Protein AF-A0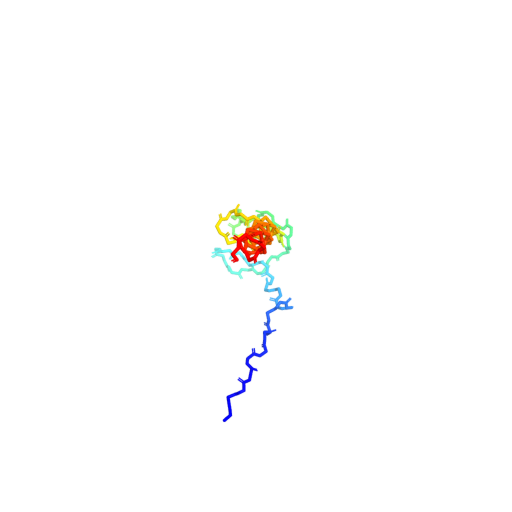A959WU84-F1 (afdb_monomer_lite)

Secondary structure (DSSP, 8-state):
---------SS-----B-TTT--B--TT-SB-TTT-PBP----TT----STTS-HHHHHHHHHHHHHHHHHHHHHHHHH-

Structure (mmCIF, N/CA/C/O backbone):
data_AF-A0A959WU84-F1
#
_entry.id   AF-A0A959WU84-F1
#
loop_
_atom_site.group_PDB
_atom_site.id
_atom_site.type_symbol
_atom_site.label_atom_id
_atom_site.label_alt_id
_atom_site.label_comp_id
_atom_site.label_asym_id
_atom_site.label_entity_id
_atom_site.label_seq_id
_atom_site.pdbx_PDB_ins_code
_atom_site.Cartn_x
_atom_site.Cartn_y
_atom_site.Cartn_z
_atom_site.occupancy
_atom_site.B_iso_or_equiv
_atom_site.auth_seq_id
_atom_site.auth_comp_id
_atom_site.auth_asym_id
_atom_site.auth_atom_id
_atom_site.pdbx_PDB_model_num
ATOM 1 N N . MET A 1 1 ? 32.127 -6.214 18.270 1.00 38.25 1 MET A N 1
ATOM 2 C CA . MET A 1 1 ? 30.973 -6.935 17.687 1.00 38.25 1 MET A CA 1
ATOM 3 C C . MET A 1 1 ? 29.700 -6.286 18.221 1.00 38.25 1 MET A C 1
ATOM 5 O O . MET A 1 1 ? 29.555 -6.224 19.433 1.00 38.25 1 MET A O 1
ATOM 9 N N . ARG A 1 2 ? 28.857 -5.685 17.367 1.00 43.62 2 ARG A N 1
ATOM 10 C CA . ARG A 1 2 ? 27.624 -4.989 17.794 1.00 43.62 2 ARG A CA 1
ATOM 11 C C . ARG A 1 2 ? 26.456 -5.985 17.843 1.00 43.62 2 ARG A C 1
ATOM 13 O O . ARG A 1 2 ? 26.286 -6.701 16.857 1.00 43.62 2 ARG A O 1
ATOM 20 N N . PRO A 1 3 ? 25.668 -6.055 18.931 1.00 44.34 3 PRO A N 1
ATOM 21 C CA . PRO A 1 3 ? 24.505 -6.927 18.970 1.00 44.34 3 PRO A CA 1
ATOM 22 C C . PRO A 1 3 ? 23.446 -6.413 17.993 1.00 44.34 3 PRO A C 1
ATOM 24 O O . PRO A 1 3 ? 23.138 -5.223 17.928 1.00 44.34 3 PRO A O 1
ATOM 27 N N . LYS A 1 4 ? 22.944 -7.351 17.195 1.00 46.25 4 LYS A N 1
ATOM 28 C CA . LYS A 1 4 ? 21.888 -7.181 16.206 1.00 46.25 4 LYS A CA 1
ATOM 29 C C . LYS A 1 4 ? 20.595 -6.846 16.949 1.00 46.25 4 LYS A C 1
ATOM 31 O O . LYS A 1 4 ? 20.103 -7.667 17.714 1.00 46.25 4 LYS A O 1
ATOM 36 N N . SER A 1 5 ? 20.090 -5.630 16.762 1.00 47.41 5 SER A N 1
ATOM 37 C CA . SER A 1 5 ? 18.777 -5.198 17.237 1.00 47.41 5 SER A CA 1
ATOM 38 C C . SER A 1 5 ? 17.712 -6.023 16.525 1.00 47.41 5 SER A C 1
ATOM 40 O O . SER A 1 5 ? 17.335 -5.729 15.393 1.00 47.41 5 SER A O 1
ATOM 42 N N . THR A 1 6 ? 17.302 -7.113 17.164 1.00 53.69 6 THR A N 1
ATOM 43 C CA . THR A 1 6 ? 16.142 -7.905 16.775 1.00 53.69 6 THR A CA 1
ATOM 44 C C . THR A 1 6 ? 14.919 -7.009 16.908 1.00 53.69 6 THR A C 1
ATOM 46 O O . THR A 1 6 ? 14.641 -6.508 17.997 1.00 53.69 6 THR A O 1
ATOM 49 N N . ASP A 1 7 ? 14.224 -6.782 15.797 1.00 46.38 7 ASP A N 1
ATOM 50 C CA . ASP A 1 7 ? 12.891 -6.190 15.723 1.00 46.38 7 ASP A CA 1
ATOM 51 C C . ASP A 1 7 ? 11.941 -6.883 16.717 1.00 46.38 7 ASP A C 1
ATOM 53 O O . ASP A 1 7 ? 11.241 -7.840 16.392 1.00 46.38 7 ASP A O 1
ATOM 57 N N . VAL A 1 8 ? 11.871 -6.372 17.948 1.00 46.88 8 VAL A N 1
ATOM 58 C CA . VAL A 1 8 ? 10.734 -6.571 18.859 1.00 46.88 8 VAL A CA 1
ATOM 59 C C . VAL A 1 8 ? 9.650 -5.572 18.444 1.00 46.88 8 VAL A C 1
ATOM 61 O O . VAL A 1 8 ? 9.188 -4.730 19.209 1.00 46.88 8 VAL A O 1
ATOM 64 N N . GLN A 1 9 ? 9.285 -5.615 17.165 1.00 52.75 9 GLN A N 1
ATOM 65 C CA . GLN A 1 9 ? 8.211 -4.832 16.587 1.00 52.75 9 GLN A CA 1
ATOM 66 C C . GLN A 1 9 ? 7.023 -5.780 16.407 1.00 52.75 9 GLN A C 1
ATOM 68 O O . GLN A 1 9 ? 6.936 -6.490 15.412 1.00 52.75 9 GLN A O 1
ATOM 73 N N . GLY A 1 10 ? 6.100 -5.796 17.380 1.00 44.62 10 GLY A N 1
ATOM 74 C CA . GLY A 1 10 ? 4.706 -6.098 17.033 1.00 44.62 10 GLY A CA 1
ATOM 75 C C . GLY A 1 10 ? 3.878 -7.076 17.867 1.00 44.62 10 GLY A C 1
ATOM 76 O O . GLY A 1 10 ? 2.891 -7.551 17.318 1.00 44.62 10 GLY A O 1
ATOM 77 N N . ASN A 1 11 ? 4.167 -7.359 19.146 1.00 48.25 11 ASN A N 1
ATOM 78 C CA . ASN A 1 11 ? 3.160 -8.038 19.996 1.00 48.25 11 ASN A CA 1
ATOM 79 C C . ASN A 1 11 ? 2.738 -7.280 21.263 1.00 48.25 11 ASN A C 1
ATOM 81 O O . ASN A 1 11 ? 1.832 -7.707 21.971 1.00 48.25 11 ASN A O 1
ATOM 85 N N . ASN A 1 12 ? 3.298 -6.094 21.492 1.00 49.09 12 ASN A N 1
ATOM 86 C CA . ASN A 1 12 ? 2.782 -5.158 22.485 1.00 49.09 12 ASN A CA 1
ATOM 87 C C . ASN A 1 12 ? 1.808 -4.228 21.760 1.00 49.09 12 ASN A C 1
ATOM 89 O O . ASN A 1 12 ? 2.140 -3.078 21.474 1.00 49.09 12 ASN A O 1
ATOM 93 N N . ARG A 1 13 ? 0.623 -4.728 21.381 1.00 56.19 13 ARG A N 1
ATOM 94 C CA . ARG A 1 13 ? -0.487 -3.832 21.030 1.00 56.19 13 ARG A CA 1
ATOM 95 C C . ARG A 1 13 ? -0.836 -3.080 22.308 1.00 56.19 13 ARG A C 1
ATOM 97 O O . ARG A 1 13 ? -1.643 -3.562 23.095 1.00 56.19 13 ARG A O 1
ATOM 104 N N . SER A 1 14 ? -0.176 -1.946 22.541 1.00 58.44 14 SER A N 1
ATOM 105 C CA . SER A 1 14 ? -0.606 -0.970 23.534 1.00 58.44 14 SER A CA 1
ATOM 106 C C . SER A 1 14 ? -2.098 -0.779 23.311 1.00 58.44 14 SER A C 1
ATOM 108 O O . SER A 1 14 ? -2.503 -0.377 22.217 1.00 58.44 14 SER A O 1
ATOM 110 N N . ALA A 1 15 ? -2.909 -1.192 24.286 1.00 62.69 15 ALA A N 1
ATOM 111 C CA . ALA A 1 15 ? -4.351 -1.057 24.188 1.00 62.69 15 ALA A CA 1
ATOM 112 C C . ALA A 1 15 ? -4.662 0.402 23.815 1.00 62.69 15 ALA A C 1
ATOM 114 O O . ALA A 1 15 ? -4.015 1.304 24.361 1.00 62.69 15 ALA A O 1
ATOM 115 N N . PRO A 1 16 ? -5.569 0.652 22.856 1.00 68.00 16 PRO A N 1
ATOM 116 C CA . PRO A 1 16 ? -5.865 2.010 22.431 1.00 68.00 16 PRO A CA 1
ATOM 117 C C . PRO A 1 16 ? -6.312 2.820 23.649 1.00 68.00 16 PRO A C 1
ATOM 119 O O . PRO A 1 16 ? -7.322 2.510 24.270 1.00 68.00 16 PRO A O 1
ATOM 122 N N . ALA A 1 17 ? -5.527 3.827 24.027 1.00 75.25 17 ALA A N 1
ATOM 123 C CA . ALA A 1 17 ? -5.814 4.687 25.168 1.00 75.25 17 ALA A CA 1
ATOM 124 C C . ALA A 1 17 ? -6.507 5.974 24.713 1.00 75.25 17 ALA A C 1
ATOM 126 O O . ALA A 1 17 ? -6.347 6.428 23.577 1.00 75.25 17 ALA A O 1
ATOM 127 N N . CYS A 1 18 ? -7.279 6.588 25.606 1.00 78.88 18 CYS A N 1
ATOM 128 C CA . CYS A 1 18 ? -7.939 7.845 25.308 1.00 78.88 18 CYS A CA 1
ATOM 129 C C . CYS A 1 18 ? -6.866 8.917 25.138 1.00 78.88 18 CYS A C 1
ATOM 131 O O . CYS A 1 18 ? -6.148 9.211 26.089 1.00 78.88 18 CYS A O 1
ATOM 133 N N . GLY A 1 19 ? -6.807 9.571 23.977 1.00 73.75 19 GLY A N 1
ATOM 134 C CA . GLY A 1 19 ? -5.862 10.669 23.745 1.00 73.75 19 GLY A CA 1
ATOM 135 C C . GLY A 1 19 ? -6.056 11.880 24.668 1.00 73.75 19 GLY A C 1
ATOM 136 O O . GLY A 1 19 ? -5.217 12.771 24.677 1.00 73.75 19 GLY A O 1
ATOM 137 N N . HIS A 1 20 ? -7.149 11.924 25.440 1.00 76.88 20 HIS A N 1
ATOM 138 C CA . HIS A 1 20 ? -7.432 13.011 26.371 1.00 76.88 20 HIS A CA 1
ATOM 139 C C . HIS A 1 20 ? -7.211 12.654 27.845 1.00 76.88 20 HIS A C 1
ATOM 141 O O . HIS A 1 20 ? -6.659 13.464 28.583 1.00 76.88 20 HIS A O 1
ATOM 147 N N . CYS A 1 21 ? -7.694 11.499 28.309 1.00 82.81 21 CYS A N 1
ATOM 148 C CA . CYS A 1 21 ? -7.576 11.106 29.721 1.00 82.81 21 CYS A CA 1
ATOM 149 C C . CYS A 1 21 ? -6.583 9.961 29.959 1.00 82.81 21 CYS A C 1
ATOM 151 O O . CYS A 1 21 ? -6.372 9.578 31.102 1.00 82.81 21 CYS A O 1
ATOM 153 N N . GLY A 1 22 ? -5.990 9.393 28.905 1.00 75.50 22 GLY A N 1
ATOM 154 C CA . GLY A 1 22 ? -5.017 8.302 29.006 1.00 75.50 22 GLY A CA 1
ATOM 155 C C . GLY A 1 22 ? -5.604 6.950 29.422 1.00 75.50 22 GLY A C 1
ATOM 156 O O . GLY A 1 22 ? -4.856 5.987 29.558 1.00 75.50 22 GLY A O 1
ATOM 157 N N . LEU A 1 23 ? -6.925 6.851 29.607 1.00 82.81 23 LEU A N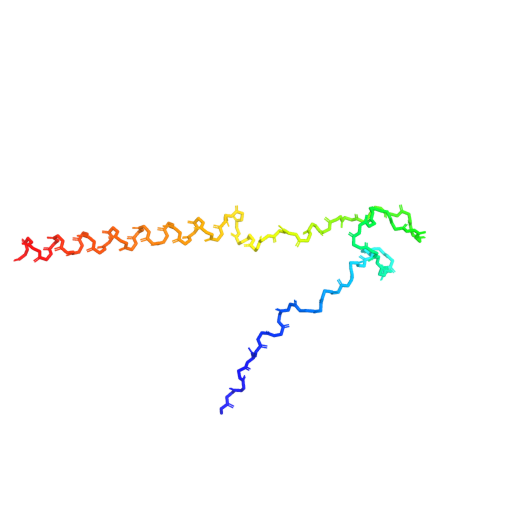 1
ATOM 158 C CA . LEU A 1 23 ? -7.579 5.613 30.026 1.00 82.81 23 LEU A CA 1
ATOM 159 C C . LEU A 1 23 ? -7.489 4.553 28.912 1.00 82.81 23 LEU A C 1
ATOM 161 O O . LEU A 1 23 ? -7.847 4.874 27.774 1.00 82.81 23 LEU A O 1
ATOM 165 N N . PRO A 1 24 ? -7.057 3.310 29.199 1.00 78.31 24 PRO A N 1
ATOM 166 C CA . PRO A 1 24 ? -7.074 2.233 28.216 1.00 78.31 24 PRO A CA 1
ATOM 167 C C . PRO A 1 24 ? -8.523 1.916 27.842 1.00 78.31 24 PRO A C 1
ATOM 16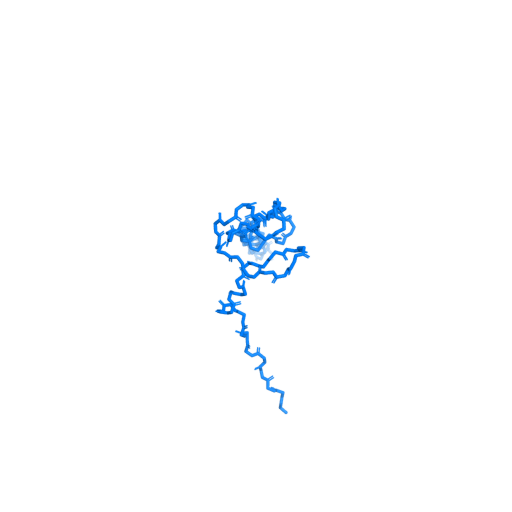9 O O . PRO A 1 24 ? -9.353 1.671 28.717 1.00 78.31 24 PRO A O 1
ATOM 172 N N . LEU A 1 25 ? -8.840 1.932 26.550 1.00 74.12 25 LEU A N 1
ATOM 173 C CA . LEU A 1 25 ? -10.157 1.550 26.060 1.00 74.12 25 LEU A CA 1
ATOM 174 C C . LEU A 1 25 ? -10.120 0.223 25.306 1.00 74.12 25 LEU A C 1
ATOM 176 O O . LEU A 1 25 ? -9.083 -0.232 24.819 1.00 74.12 25 LEU A O 1
ATOM 180 N N . ALA A 1 26 ? -11.298 -0.390 25.198 1.00 72.06 26 ALA A N 1
ATOM 181 C CA . ALA A 1 26 ? -11.499 -1.532 24.324 1.00 72.06 26 ALA A CA 1
ATOM 182 C C . ALA A 1 26 ? -11.369 -1.107 22.851 1.00 72.06 26 ALA A C 1
ATOM 184 O O . ALA A 1 26 ? -11.664 0.030 22.486 1.00 72.06 26 ALA A O 1
ATOM 185 N N . ALA A 1 27 ? -10.949 -2.038 21.993 1.00 66.25 27 ALA A N 1
ATOM 186 C CA . ALA A 1 27 ? -10.641 -1.765 20.587 1.00 66.25 27 ALA A CA 1
ATOM 187 C C . ALA A 1 27 ? -11.802 -1.130 19.788 1.00 66.25 27 ALA A C 1
ATOM 189 O O . ALA A 1 27 ? -11.552 -0.433 18.806 1.00 66.25 27 ALA A O 1
ATOM 190 N N . ASP A 1 28 ? -13.047 -1.313 20.240 1.00 66.81 28 ASP A N 1
ATOM 191 C CA . ASP A 1 28 ? -14.256 -0.889 19.527 1.00 66.81 28 ASP A CA 1
ATOM 192 C C . ASP A 1 28 ? -14.962 0.339 20.127 1.00 66.81 28 ASP A C 1
ATOM 194 O O . ASP A 1 28 ? -15.992 0.783 19.611 1.00 66.81 28 ASP A O 1
ATOM 198 N N . THR A 1 29 ? -14.432 0.941 21.197 1.00 69.38 29 THR A N 1
ATOM 199 C CA . THR A 1 29 ? -15.067 2.121 21.806 1.00 69.38 29 THR A CA 1
ATOM 200 C C . THR A 1 29 ? -14.894 3.359 20.933 1.00 69.38 29 THR A C 1
ATOM 202 O O . THR A 1 29 ? -13.778 3.806 20.671 1.00 69.38 29 THR A O 1
ATOM 205 N N . THR A 1 30 ? -16.007 3.962 20.521 1.00 74.25 30 THR A N 1
ATOM 206 C CA . THR A 1 30 ? -16.030 5.226 19.765 1.00 74.25 30 THR A CA 1
ATOM 207 C C . THR A 1 30 ? -16.061 6.465 20.656 1.00 74.25 30 THR A C 1
ATOM 209 O O . THR A 1 30 ? -15.743 7.564 20.203 1.00 74.25 30 THR A O 1
ATOM 212 N N . VAL A 1 31 ? -16.471 6.304 21.914 1.00 79.50 31 VAL A N 1
ATOM 213 C CA . VAL A 1 31 ? -16.599 7.368 22.914 1.00 79.50 31 VAL A CA 1
ATOM 214 C C . VAL A 1 31 ? -15.965 6.874 24.207 1.00 79.50 31 VAL A C 1
ATOM 216 O O . VAL A 1 31 ? -16.172 5.724 24.595 1.00 79.50 31 VAL A O 1
ATOM 219 N N . CYS A 1 32 ? -15.172 7.722 24.859 1.00 82.94 32 CYS A N 1
ATOM 220 C CA . CYS A 1 32 ? -14.581 7.385 26.144 1.00 82.94 32 CYS A CA 1
ATOM 221 C C . CYS A 1 32 ? -15.646 7.457 27.249 1.00 82.94 32 CYS A C 1
ATOM 223 O O . CYS A 1 32 ? -16.238 8.520 27.418 1.00 82.94 32 CYS A O 1
ATOM 225 N N . PRO A 1 33 ? -15.858 6.392 28.042 1.00 81.12 33 PRO A N 1
ATOM 226 C CA . PRO A 1 33 ? -16.873 6.388 29.099 1.00 81.12 33 PRO A CA 1
ATOM 227 C C . PRO A 1 33 ? -16.542 7.318 30.276 1.00 81.12 33 PRO A C 1
ATOM 229 O O . PRO A 1 33 ? -17.392 7.535 31.128 1.00 81.12 33 PRO A O 1
ATOM 232 N N . PHE A 1 34 ? -15.315 7.844 30.350 1.00 84.38 34 PHE A N 1
ATOM 233 C CA . PHE A 1 34 ? -14.878 8.682 31.468 1.00 84.38 34 PHE A CA 1
ATOM 234 C C . PHE A 1 34 ? -14.911 10.180 31.154 1.00 84.38 34 PHE A C 1
ATOM 236 O O . PHE A 1 34 ? -15.315 10.978 31.988 1.00 84.38 34 PHE A O 1
ATOM 243 N N . CYS A 1 35 ? -14.464 10.577 29.960 1.00 85.75 35 CYS A N 1
ATOM 244 C CA . CYS A 1 35 ? -14.395 11.988 29.562 1.00 85.75 35 CYS A CA 1
ATOM 245 C C . CYS A 1 35 ? -15.378 12.358 28.445 1.00 85.75 35 CYS A C 1
ATOM 247 O O . CYS A 1 35 ? -15.315 13.472 27.932 1.00 85.75 35 CYS A O 1
ATOM 249 N N . GLU A 1 36 ? -16.212 11.404 28.015 1.00 82.62 36 GLU A N 1
ATOM 250 C CA . GLU A 1 36 ? -17.261 11.539 26.991 1.00 82.62 36 GLU A CA 1
ATOM 251 C C . GLU A 1 36 ? -16.778 12.046 25.620 1.00 82.62 36 GLU A C 1
ATOM 253 O O . GLU A 1 36 ? -17.563 12.305 24.707 1.00 82.62 36 GLU A O 1
ATOM 258 N N . LYS A 1 37 ? -15.459 12.137 25.416 1.00 78.88 37 LYS A N 1
ATOM 259 C CA . LYS A 1 37 ? -14.871 12.546 24.142 1.00 78.88 37 LYS A CA 1
ATOM 260 C C . LYS A 1 37 ? -14.804 11.386 23.165 1.00 78.88 37 LYS A C 1
ATOM 262 O O . LYS A 1 37 ? -14.545 10.237 23.531 1.00 78.88 37 LYS A O 1
ATOM 267 N N . ARG A 1 38 ? -15.003 11.715 21.887 1.00 74.50 38 ARG A N 1
ATOM 268 C CA . ARG A 1 38 ? -14.843 10.764 20.785 1.00 74.50 38 ARG A CA 1
ATOM 269 C C . ARG A 1 38 ? -13.394 10.303 20.723 1.00 74.50 38 ARG A C 1
ATOM 271 O O . ARG A 1 38 ? -12.477 11.120 20.666 1.00 74.50 38 ARG A O 1
ATOM 278 N N . VAL A 1 39 ? -13.207 8.991 20.715 1.00 70.94 39 VAL A N 1
ATOM 279 C CA . VAL A 1 39 ? -11.900 8.379 20.504 1.00 70.94 39 VAL A CA 1
ATOM 280 C C . VAL A 1 39 ? -11.760 8.173 19.006 1.00 70.94 39 VAL A C 1
ATOM 282 O O . VAL A 1 39 ? -12.593 7.512 18.382 1.00 70.94 39 VAL A O 1
ATOM 285 N N . ALA A 1 40 ? -10.748 8.796 18.405 1.00 63.75 40 ALA A N 1
ATOM 286 C CA . ALA A 1 40 ? -10.443 8.561 17.004 1.00 63.75 40 ALA A CA 1
ATOM 287 C C . ALA A 1 40 ? -10.104 7.074 16.849 1.00 63.75 40 ALA A C 1
ATOM 289 O O . ALA A 1 40 ? -9.128 6.603 17.434 1.00 63.75 40 ALA A O 1
ATOM 290 N N . ARG A 1 41 ? -10.929 6.321 16.108 1.00 58.09 41 ARG A N 1
ATOM 291 C CA . ARG A 1 41 ? -10.606 4.934 15.767 1.00 58.09 41 ARG A CA 1
ATOM 292 C C . ARG A 1 41 ? -9.307 4.957 14.973 1.00 58.09 41 ARG A C 1
ATOM 294 O O . ARG A 1 41 ? -9.308 5.297 13.792 1.00 58.09 41 ARG A O 1
ATOM 301 N N . VAL A 1 42 ? -8.204 4.583 15.610 1.00 54.25 42 VAL A N 1
ATOM 302 C CA . VAL A 1 42 ? -7.009 4.165 14.885 1.00 54.25 42 VAL A CA 1
ATOM 303 C C . VAL A 1 42 ? -7.392 2.840 14.245 1.00 54.25 42 VAL A C 1
ATOM 305 O O . VAL A 1 42 ? -7.414 1.809 14.911 1.00 54.25 42 VAL A O 1
ATOM 308 N N . ALA A 1 43 ? -7.826 2.885 12.985 1.00 49.72 43 ALA A N 1
ATOM 309 C CA . ALA A 1 43 ? -8.191 1.693 12.239 1.00 49.72 43 ALA A CA 1
ATOM 310 C C . ALA A 1 4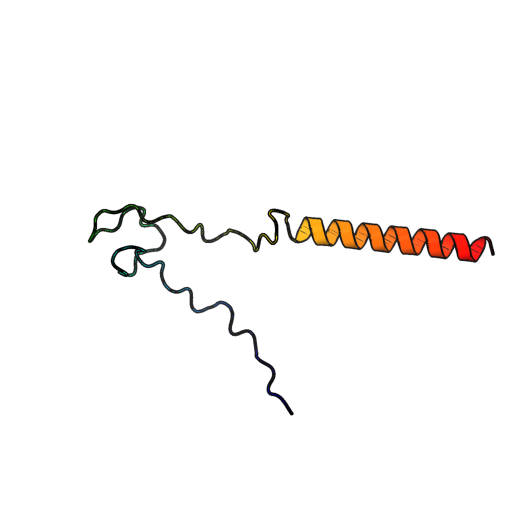3 ? -7.010 0.704 12.304 1.00 49.72 43 ALA A C 1
ATOM 312 O O . ALA A 1 43 ? -5.923 1.043 11.831 1.00 49.72 43 ALA A O 1
ATOM 313 N N . PRO A 1 44 ? -7.182 -0.505 12.872 1.00 50.75 44 PRO A N 1
ATOM 314 C CA . PRO A 1 44 ? -6.065 -1.415 13.129 1.00 50.75 44 PRO A CA 1
ATOM 315 C C . PRO A 1 44 ? -5.446 -2.025 11.859 1.00 50.75 44 PRO A C 1
ATOM 317 O O . PRO A 1 44 ? -4.523 -2.825 11.960 1.00 50.75 44 PRO A O 1
ATOM 320 N N . ASN A 1 45 ? -5.912 -1.636 10.667 1.00 50.62 45 ASN A N 1
ATOM 321 C CA . ASN A 1 45 ? -5.553 -2.251 9.389 1.00 50.62 45 ASN A CA 1
ATOM 322 C C . ASN A 1 45 ? -5.124 -1.227 8.324 1.00 50.62 45 ASN A C 1
ATOM 324 O O . ASN A 1 45 ? -5.390 -1.404 7.137 1.00 50.62 45 ASN A O 1
ATOM 328 N N . GLY A 1 46 ? -4.464 -0.142 8.724 1.00 48.69 46 GLY A N 1
ATOM 329 C CA . GLY A 1 46 ? -3.752 0.714 7.780 1.00 48.69 46 GLY A CA 1
ATOM 330 C C . GLY A 1 46 ? -2.371 0.132 7.512 1.00 48.69 46 GLY A C 1
ATOM 331 O O . GLY A 1 46 ? -1.430 0.464 8.227 1.00 48.69 46 GLY A O 1
ATOM 332 N N . GLY A 1 47 ? -2.251 -0.763 6.525 1.00 49.31 47 GLY A N 1
ATOM 333 C CA . GLY A 1 47 ? -0.954 -1.230 6.029 1.00 49.31 47 GLY A CA 1
ATOM 334 C C . GLY A 1 47 ? 0.001 -0.052 5.837 1.00 49.31 47 GLY A C 1
ATOM 335 O O . GLY A 1 47 ? -0.443 1.038 5.484 1.00 49.31 47 GLY A O 1
ATOM 336 N N . ARG A 1 48 ? 1.288 -0.264 6.132 1.00 52.66 48 ARG A N 1
ATOM 337 C CA . ARG A 1 48 ? 2.350 0.754 6.120 1.00 52.66 48 ARG A CA 1
ATOM 338 C C . ARG A 1 48 ? 2.334 1.520 4.788 1.00 52.66 48 ARG A C 1
ATOM 340 O O . ARG A 1 48 ? 2.957 1.112 3.817 1.00 52.66 48 ARG A O 1
ATOM 347 N N . MET A 1 49 ? 1.582 2.614 4.726 1.00 46.66 49 MET A N 1
ATOM 348 C CA . MET A 1 49 ? 1.541 3.510 3.580 1.00 46.66 49 MET A CA 1
ATOM 349 C C . MET A 1 49 ? 2.733 4.445 3.715 1.00 46.66 49 MET A C 1
ATOM 351 O O . MET A 1 49 ? 2.659 5.483 4.367 1.00 46.66 49 MET A O 1
ATOM 355 N N . ILE A 1 50 ? 3.850 4.068 3.108 1.00 53.94 50 ILE A N 1
ATOM 356 C CA . ILE A 1 50 ? 4.907 5.023 2.799 1.00 53.94 50 ILE A CA 1
ATOM 357 C C . ILE A 1 50 ? 4.368 5.811 1.587 1.00 53.94 50 ILE A C 1
ATOM 359 O O . ILE A 1 50 ? 4.192 5.239 0.518 1.00 53.94 50 ILE A O 1
ATOM 363 N N . LEU A 1 51 ? 4.016 7.093 1.746 1.00 59.53 51 LEU A N 1
ATOM 364 C CA . LEU A 1 51 ? 3.564 7.982 0.649 1.00 59.53 51 LEU A CA 1
ATOM 365 C C . LEU A 1 51 ? 2.198 7.663 -0.018 1.00 59.53 51 LEU A C 1
ATOM 367 O O . LEU A 1 51 ? 1.974 8.021 -1.171 1.00 59.53 51 LEU A O 1
ATOM 371 N N . GLY A 1 52 ? 1.254 7.008 0.669 1.00 59.69 52 GLY A N 1
ATOM 372 C CA . GLY A 1 52 ? -0.091 6.752 0.106 1.00 59.69 52 GLY A CA 1
ATOM 373 C C . GLY A 1 52 ? -0.124 5.757 -1.067 1.00 59.69 52 GLY A C 1
ATOM 374 O O . GLY A 1 52 ? -1.175 5.539 -1.666 1.00 59.69 52 GLY A O 1
ATOM 375 N N . VAL A 1 53 ? 1.008 5.118 -1.371 1.00 65.38 53 VAL A N 1
ATOM 376 C CA . VAL A 1 53 ? 1.144 4.089 -2.406 1.00 65.38 53 VAL A CA 1
ATOM 377 C C . VAL A 1 53 ? 1.292 2.729 -1.732 1.00 65.38 53 VAL A C 1
ATOM 379 O O . VAL A 1 53 ? 2.019 2.574 -0.753 1.00 65.38 53 VAL A O 1
ATOM 382 N N . SER A 1 54 ? 0.571 1.727 -2.242 1.00 72.19 54 SER A N 1
ATOM 383 C CA . SER A 1 54 ? 0.691 0.353 -1.751 1.00 72.19 54 SER A CA 1
ATOM 384 C C . SER A 1 54 ? 2.111 -0.167 -1.993 1.00 72.19 54 SER A C 1
ATOM 386 O O . SER A 1 54 ? 2.612 -0.096 -3.115 1.00 72.19 54 SER A O 1
ATOM 388 N N . GLU A 1 55 ? 2.740 -0.745 -0.967 1.00 76.56 55 GLU A N 1
ATOM 389 C CA . GLU A 1 55 ? 4.054 -1.404 -1.060 1.00 76.56 55 GLU A CA 1
ATOM 390 C C . GLU A 1 55 ? 4.105 -2.423 -2.211 1.00 76.56 55 GLU A C 1
ATOM 392 O O . GLU A 1 55 ? 5.098 -2.519 -2.930 1.00 76.56 55 GLU A O 1
ATOM 397 N N . ARG A 1 56 ? 2.987 -3.118 -2.467 1.00 76.69 56 ARG A N 1
ATOM 398 C CA . ARG A 1 56 ? 2.850 -4.042 -3.602 1.00 76.69 56 ARG A CA 1
ATOM 399 C C . ARG A 1 56 ? 2.970 -3.337 -4.950 1.00 76.69 56 ARG A C 1
ATOM 401 O O . ARG A 1 56 ? 3.611 -3.867 -5.849 1.00 76.69 56 ARG A O 1
ATOM 408 N N . THR A 1 57 ? 2.387 -2.149 -5.094 1.00 82.12 57 THR A N 1
ATOM 409 C CA . THR A 1 57 ? 2.497 -1.349 -6.320 1.00 82.12 57 THR A CA 1
ATOM 410 C C . THR A 1 57 ? 3.934 -0.894 -6.533 1.00 82.12 57 THR A C 1
ATOM 412 O O . THR A 1 57 ? 4.445 -0.997 -7.644 1.00 82.12 57 THR A O 1
ATOM 415 N N . LEU A 1 58 ? 4.614 -0.458 -5.468 1.00 84.69 58 LEU A N 1
ATOM 416 C CA . LEU A 1 58 ? 6.018 -0.058 -5.546 1.00 84.69 58 LEU A CA 1
ATOM 417 C C . LEU A 1 58 ? 6.916 -1.230 -5.972 1.00 84.69 58 LEU A C 1
ATOM 419 O O . LEU A 1 58 ? 7.749 -1.073 -6.863 1.00 84.69 58 LEU A O 1
ATOM 423 N N . LEU A 1 59 ? 6.704 -2.413 -5.387 1.00 86.88 59 LEU A N 1
ATOM 424 C CA . LEU A 1 59 ? 7.434 -3.633 -5.741 1.00 86.88 59 LEU A CA 1
ATOM 425 C C . LEU A 1 59 ? 7.191 -4.053 -7.196 1.00 86.88 59 LEU A C 1
ATOM 427 O O . LEU A 1 59 ? 8.144 -4.397 -7.893 1.00 86.88 59 LEU A O 1
ATOM 431 N N . LEU A 1 60 ? 5.945 -3.990 -7.677 1.00 91.38 60 LEU A N 1
ATOM 432 C CA . LEU A 1 60 ? 5.607 -4.325 -9.064 1.00 91.38 60 LEU A CA 1
ATOM 433 C C . LEU A 1 60 ? 6.257 -3.361 -10.063 1.00 91.38 60 LEU A C 1
ATOM 435 O O . LEU A 1 60 ? 6.795 -3.803 -11.077 1.00 91.38 60 LEU A O 1
ATOM 439 N N . VAL A 1 61 ? 6.255 -2.058 -9.768 1.00 93.31 61 VAL A N 1
ATOM 440 C CA . VAL A 1 61 ? 6.899 -1.047 -10.620 1.00 93.31 61 VAL A CA 1
ATOM 441 C C . VAL A 1 61 ? 8.411 -1.262 -10.664 1.00 93.31 61 VAL A C 1
ATOM 443 O O . VAL A 1 61 ? 8.989 -1.302 -11.749 1.00 93.31 61 VAL A O 1
ATOM 446 N N . ALA A 1 62 ? 9.054 -1.463 -9.511 1.00 91.69 62 ALA A N 1
ATOM 447 C CA . ALA A 1 62 ? 10.492 -1.712 -9.444 1.00 91.69 62 ALA A CA 1
ATOM 448 C C . ALA A 1 62 ? 10.894 -2.984 -10.212 1.00 91.69 62 ALA A C 1
ATOM 450 O O . ALA A 1 62 ? 11.839 -2.957 -11.001 1.00 91.69 62 ALA A O 1
ATOM 451 N N . ALA A 1 63 ? 10.147 -4.079 -10.036 1.00 95.06 63 ALA A N 1
ATOM 452 C CA . ALA A 1 63 ? 10.376 -5.327 -10.759 1.00 95.06 63 ALA A CA 1
ATOM 453 C C . ALA A 1 63 ? 10.197 -5.158 -12.277 1.00 95.06 63 ALA A C 1
ATOM 455 O O . ALA A 1 63 ? 11.011 -5.660 -13.056 1.00 95.06 63 ALA A O 1
ATOM 456 N N . GLY A 1 64 ? 9.175 -4.410 -12.707 1.00 95.94 64 GLY A N 1
ATOM 457 C CA . GLY A 1 64 ? 8.949 -4.103 -14.118 1.00 95.94 64 GLY A CA 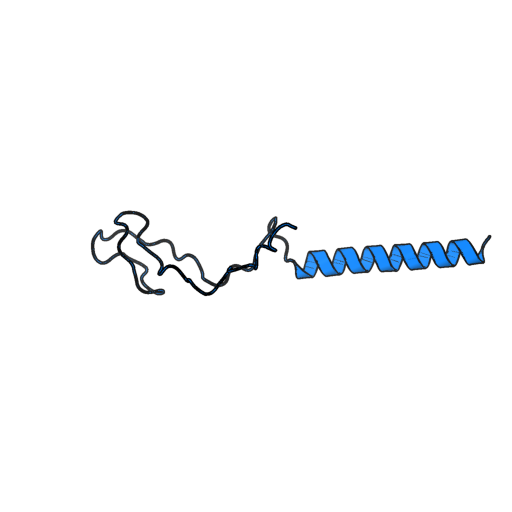1
ATOM 458 C C . GLY A 1 64 ? 10.116 -3.335 -14.738 1.00 95.94 64 GLY A C 1
ATOM 459 O O . GLY A 1 64 ? 10.641 -3.751 -15.769 1.00 95.94 64 GLY A O 1
ATOM 460 N N . ILE A 1 65 ? 10.582 -2.270 -14.077 1.00 95.69 65 ILE A N 1
ATOM 461 C CA . ILE A 1 65 ? 11.722 -1.461 -14.542 1.00 95.69 65 ILE A CA 1
ATOM 462 C C . ILE A 1 65 ? 12.983 -2.321 -14.681 1.00 95.69 65 ILE A C 1
ATOM 464 O O . ILE A 1 65 ? 13.656 -2.257 -15.708 1.00 95.69 65 ILE A O 1
ATOM 468 N N . LEU A 1 66 ? 13.285 -3.154 -13.680 1.00 95.38 66 LEU A N 1
ATOM 469 C CA . LEU A 1 66 ? 14.447 -4.047 -13.706 1.00 95.38 66 LEU A CA 1
ATOM 470 C C . LEU A 1 66 ? 14.378 -5.050 -14.861 1.00 95.38 66 LEU A C 1
ATOM 472 O O . LEU A 1 66 ? 15.375 -5.281 -15.541 1.00 95.38 66 LEU A O 1
ATOM 476 N N . THR A 1 67 ? 13.195 -5.609 -15.114 1.00 95.69 67 THR A N 1
ATOM 477 C CA . THR A 1 67 ? 12.991 -6.572 -16.204 1.00 95.69 67 THR A CA 1
ATOM 478 C C . THR A 1 67 ? 13.179 -5.908 -17.568 1.00 95.69 67 THR A C 1
ATOM 480 O O . THR A 1 67 ? 13.867 -6.455 -18.430 1.00 95.69 67 THR A O 1
ATOM 483 N N . LEU A 1 68 ? 12.634 -4.700 -17.756 1.00 95.50 68 LEU A N 1
ATOM 484 C CA . LEU A 1 68 ? 12.849 -3.919 -18.976 1.00 95.50 68 LEU A CA 1
ATOM 485 C C . LEU A 1 68 ? 14.327 -3.572 -19.176 1.00 95.50 68 LEU A C 1
ATOM 487 O O . LEU A 1 68 ? 14.854 -3.759 -20.270 1.00 95.50 68 LEU A O 1
ATOM 491 N N . ALA A 1 69 ? 15.008 -3.103 -18.129 1.00 94.88 69 ALA A N 1
ATOM 492 C CA . ALA A 1 69 ? 16.425 -2.760 -18.200 1.00 94.88 69 ALA A CA 1
ATOM 493 C C . ALA A 1 69 ? 17.282 -3.974 -18.594 1.00 94.88 69 ALA A C 1
ATOM 495 O O . ALA A 1 69 ? 18.166 -3.857 -19.446 1.00 94.88 69 ALA A O 1
ATOM 496 N N . ALA A 1 70 ? 16.984 -5.151 -18.037 1.00 94.06 70 ALA A N 1
ATOM 497 C CA . ALA A 1 70 ? 17.661 -6.393 -18.394 1.00 94.06 70 ALA A CA 1
ATOM 498 C C . ALA A 1 70 ? 17.434 -6.770 -19.868 1.00 94.06 70 ALA A C 1
ATOM 500 O O . ALA A 1 70 ? 18.390 -7.112 -20.562 1.00 94.06 70 ALA A O 1
ATOM 501 N N . ALA A 1 71 ? 16.199 -6.652 -20.368 1.00 95.06 71 ALA A N 1
ATOM 502 C CA . ALA A 1 71 ? 15.875 -6.951 -21.761 1.00 95.06 71 ALA A CA 1
ATOM 503 C C . ALA A 1 71 ? 16.604 -6.021 -22.744 1.00 95.06 71 ALA A C 1
ATOM 505 O O . ALA A 1 71 ? 17.192 -6.493 -23.716 1.00 95.06 71 ALA A O 1
ATOM 506 N N . VAL A 1 72 ? 16.622 -4.711 -22.470 1.00 95.19 72 VAL A N 1
ATOM 507 C CA . VAL A 1 72 ? 17.344 -3.726 -23.296 1.00 95.19 72 VAL A CA 1
ATOM 508 C C . VAL A 1 72 ? 18.843 -4.013 -23.298 1.00 95.19 72 VAL A C 1
ATOM 510 O O . VAL A 1 72 ? 19.470 -3.997 -24.353 1.00 95.19 72 VAL A O 1
ATOM 513 N N . THR A 1 73 ? 19.413 -4.327 -22.134 1.00 93.56 73 THR A N 1
ATOM 514 C CA . THR A 1 73 ? 20.839 -4.659 -22.015 1.00 93.56 73 THR A CA 1
ATOM 515 C C . THR A 1 73 ? 21.192 -5.923 -22.804 1.00 93.56 73 THR A C 1
ATOM 517 O O . THR A 1 73 ? 22.202 -5.948 -23.503 1.00 93.56 73 THR A O 1
ATOM 520 N N . ALA A 1 74 ? 20.349 -6.957 -22.746 1.00 91.88 74 ALA A N 1
ATOM 521 C CA . ALA A 1 74 ? 20.550 -8.190 -23.505 1.00 91.88 74 ALA A CA 1
ATOM 522 C C . ALA A 1 74 ? 20.458 -7.962 -25.022 1.00 91.88 74 ALA A C 1
ATOM 524 O O . ALA A 1 74 ? 21.276 -8.485 -25.773 1.00 91.88 74 ALA A O 1
ATOM 525 N N . LEU A 1 75 ? 19.496 -7.149 -25.471 1.00 93.31 75 LEU A N 1
ATOM 526 C CA . LEU A 1 75 ? 19.369 -6.759 -26.877 1.00 93.31 75 LEU A CA 1
ATOM 527 C C . LEU A 1 75 ? 20.598 -5.983 -27.358 1.00 93.31 75 LEU A C 1
ATOM 529 O O . LEU A 1 75 ? 21.127 -6.296 -28.419 1.00 93.31 75 LEU A O 1
ATOM 533 N N . ALA A 1 76 ? 21.083 -5.025 -26.564 1.00 90.50 76 ALA A N 1
ATOM 534 C CA . ALA A 1 76 ? 22.273 -4.249 -26.896 1.00 90.50 76 ALA A CA 1
ATOM 535 C C . ALA A 1 76 ? 23.504 -5.147 -27.098 1.00 90.50 76 ALA A C 1
ATOM 537 O O . ALA A 1 76 ? 24.232 -4.962 -28.070 1.00 90.50 76 ALA A O 1
ATOM 538 N N . ALA A 1 77 ? 23.681 -6.154 -26.235 1.00 87.75 77 ALA A N 1
ATOM 539 C CA . ALA A 1 77 ? 24.776 -7.119 -26.320 1.00 87.75 77 ALA A CA 1
ATOM 540 C C . ALA A 1 77 ? 24.703 -8.044 -27.549 1.00 87.75 77 ALA A C 1
ATOM 542 O O . ALA A 1 77 ? 25.721 -8.579 -27.969 1.00 87.75 77 ALA A O 1
ATOM 543 N N . LEU A 1 78 ? 23.514 -8.259 -28.119 1.00 90.44 78 LEU A N 1
ATOM 544 C CA . LEU A 1 78 ? 23.340 -9.040 -29.351 1.00 90.44 78 LEU A CA 1
ATOM 545 C C . LEU A 1 78 ? 23.623 -8.215 -30.612 1.00 90.44 78 LEU A C 1
ATOM 547 O O . LEU A 1 78 ? 23.881 -8.778 -31.672 1.00 90.44 78 LEU A O 1
ATOM 551 N N . THR A 1 79 ? 23.526 -6.889 -30.509 1.00 88.25 79 THR A N 1
ATOM 552 C CA . THR A 1 79 ? 2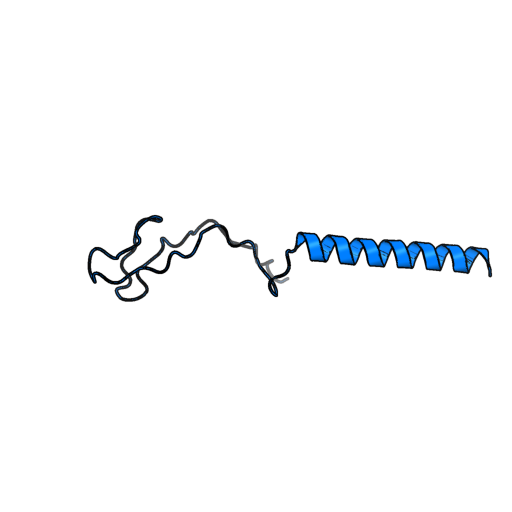3.745 -5.950 -31.618 1.00 88.25 79 THR A CA 1
ATOM 553 C C . THR A 1 79 ? 25.149 -5.338 -31.649 1.00 88.25 79 THR A C 1
ATOM 555 O O . THR A 1 79 ? 25.449 -4.586 -32.574 1.00 88.25 79 THR A O 1
ATOM 558 N N . SER A 1 80 ? 25.983 -5.634 -30.647 1.00 66.25 80 SER A N 1
ATOM 559 C CA . SER A 1 80 ? 27.393 -5.231 -30.530 1.00 66.25 80 SER A CA 1
ATOM 560 C C . SER A 1 80 ? 28.333 -6.359 -30.927 1.00 66.25 80 SER A C 1
ATOM 562 O O . SER A 1 80 ? 29.305 -6.078 -31.657 1.00 66.25 80 SER A O 1
#

Sequence (80 aa):
MRPKSTDVQGNNRSAPACGHCGLPLAADTTVCPFCEKRVARVAPNGGRMILGVSERTLLLVAAGILTLAAAVTALAALTS

Foldseek 3Di:
DDDDPDPPPDDPPPQQAAPPPRHRDHLPDQADPPPRDGRPNPPPPPPPDPPVDDPVVVVVVVVVVVVVVVVVVVVVVVVD

Radius of gyration: 23.57 Å; chains: 1; bounding box: 48×22×63 Å

pLDDT: mean 71.84, std 17.32, range [38.25, 95.94]